Protein AF-A0A0C2MUD8-F1 (afdb_monomer_lite)

Organism: Thelohanellus kitauei (NCBI:txid669202)

Secondary structure (DSSP, 8-state):
--HHHHHHHHTT-----TT---HHHHHHHHHHSHHHHHH-HHHHHTTTT--EEEEEETT-SSS-HHHHHHHHHHHHTTT--EEEEEESS-TT---HHHHHHHHHHHHHHHHHHHHHHT--

Foldseek 3Di:
DCLVQVLCVVLVHPSDPPPDDDPVSVVSSCVPDPLVCLVPLVNCVVVLLDEEEAEEECAEPNDHVVVVVVSVVSCVVSVGNYDYDYDPDYDPLPDPVSVVVVVVVVVVVVVVSVVVVVVD

Structure (mmCIF, N/CA/C/O backbone):
data_AF-A0A0C2MUD8-F1
#
_entry.id   AF-A0A0C2MUD8-F1
#
loop_
_atom_site.group_PDB
_atom_site.id
_atom_site.type_symbol
_atom_site.label_atom_id
_atom_site.label_alt_id
_atom_site.label_comp_id
_atom_site.label_asym_id
_atom_site.label_entity_id
_atom_site.label_seq_id
_atom_site.pdbx_PDB_ins_code
_atom_site.Cartn_x
_atom_site.Cartn_y
_atom_site.Cartn_z
_atom_site.occupancy
_atom_site.B_iso_or_equiv
_atom_site.auth_seq_id
_atom_site.auth_comp_id
_atom_site.auth_asym_id
_atom_site.auth_atom_id
_atom_site.pdbx_PDB_model_num
ATOM 1 N N . MET A 1 1 ? 11.709 2.455 -20.815 1.00 36.50 1 MET A N 1
ATOM 2 C CA . MET A 1 1 ? 12.092 1.032 -20.965 1.00 36.50 1 MET A CA 1
ATOM 3 C C . MET A 1 1 ? 13.366 0.752 -20.150 1.00 36.50 1 MET A C 1
ATOM 5 O O . MET A 1 1 ? 14.375 0.343 -20.696 1.00 36.50 1 MET A O 1
ATOM 9 N N . THR A 1 2 ? 13.346 1.031 -18.840 1.00 49.81 2 THR A N 1
ATOM 10 C CA . THR A 1 2 ? 14.534 0.998 -17.945 1.00 49.81 2 THR A CA 1
ATOM 11 C C . THR A 1 2 ? 14.241 0.366 -16.578 1.00 49.81 2 THR A C 1
ATOM 13 O O . THR A 1 2 ? 15.153 0.136 -15.789 1.00 49.81 2 THR A O 1
ATOM 16 N N . THR A 1 3 ? 12.978 0.045 -16.294 1.00 52.16 3 THR A N 1
ATOM 17 C CA . THR A 1 3 ? 12.498 -0.349 -14.962 1.00 52.16 3 THR A CA 1
ATOM 18 C C . THR A 1 3 ? 13.068 -1.692 -14.488 1.00 52.16 3 THR A C 1
ATOM 20 O O . THR A 1 3 ? 13.375 -1.838 -13.309 1.00 52.16 3 THR A O 1
ATOM 23 N N . ASN A 1 4 ? 13.306 -2.645 -15.397 1.00 56.56 4 ASN A N 1
ATOM 24 C CA . ASN A 1 4 ? 13.758 -3.995 -15.030 1.00 56.56 4 ASN A CA 1
ATOM 25 C C . ASN A 1 4 ? 15.224 -4.050 -14.569 1.00 56.56 4 ASN A C 1
ATOM 27 O O . ASN A 1 4 ? 15.554 -4.840 -13.692 1.00 56.56 4 ASN A O 1
ATOM 31 N N . LEU A 1 5 ? 16.102 -3.196 -15.108 1.00 64.06 5 LEU A N 1
ATOM 32 C CA . LEU A 1 5 ? 17.521 -3.182 -14.721 1.00 64.06 5 LEU A CA 1
ATOM 33 C C . LEU A 1 5 ? 17.726 -2.609 -13.315 1.00 64.06 5 LEU A C 1
ATOM 35 O O . LEU A 1 5 ? 18.625 -3.032 -12.592 1.00 64.06 5 LEU A O 1
ATOM 39 N N . ARG A 1 6 ? 16.860 -1.674 -12.909 1.00 71.62 6 ARG A N 1
ATOM 40 C CA . ARG A 1 6 ? 16.939 -1.028 -11.600 1.00 71.62 6 ARG A CA 1
ATOM 41 C C . ARG A 1 6 ? 16.647 -2.003 -10.460 1.00 71.62 6 ARG A C 1
ATOM 43 O O . ARG A 1 6 ? 17.405 -2.031 -9.502 1.00 71.62 6 ARG A O 1
ATOM 50 N N . VAL A 1 7 ? 15.608 -2.830 -10.585 1.00 76.12 7 VAL A N 1
ATOM 51 C CA . VAL A 1 7 ? 15.233 -3.812 -9.547 1.00 76.12 7 VAL A CA 1
ATOM 52 C C . VAL A 1 7 ? 16.339 -4.853 -9.336 1.00 76.12 7 VAL A C 1
ATOM 54 O O . VAL A 1 7 ? 16.637 -5.222 -8.204 1.00 76.12 7 VAL A O 1
ATOM 57 N N . VAL A 1 8 ? 16.989 -5.295 -10.418 1.00 78.56 8 VAL A N 1
ATOM 58 C CA . VAL A 1 8 ? 18.122 -6.236 -10.360 1.00 78.56 8 VAL A CA 1
ATOM 59 C C . VAL A 1 8 ? 19.307 -5.609 -9.616 1.00 78.56 8 VAL A C 1
ATOM 61 O O . VAL A 1 8 ? 19.866 -6.236 -8.716 1.00 78.56 8 VAL A O 1
ATOM 64 N N . ALA A 1 9 ? 19.635 -4.351 -9.923 1.00 80.69 9 ALA A N 1
ATOM 65 C CA . ALA A 1 9 ? 20.698 -3.618 -9.239 1.00 80.69 9 ALA A CA 1
ATOM 66 C C . ALA A 1 9 ? 20.376 -3.345 -7.755 1.00 80.69 9 ALA A C 1
ATOM 68 O O . ALA A 1 9 ? 21.224 -3.574 -6.897 1.00 80.69 9 ALA A O 1
ATOM 69 N N . GLU A 1 10 ? 19.150 -2.916 -7.428 1.00 81.00 10 GLU A N 1
ATOM 70 C CA . GLU A 1 10 ? 18.690 -2.699 -6.043 1.00 81.00 10 GLU A CA 1
ATOM 71 C C . GLU A 1 10 ? 18.710 -3.999 -5.219 1.00 81.00 10 GLU A C 1
ATOM 73 O O . GLU A 1 10 ? 18.954 -3.976 -4.014 1.00 81.00 10 GLU A O 1
ATOM 78 N N . ALA A 1 11 ? 18.533 -5.152 -5.869 1.00 80.19 11 ALA A N 1
ATOM 79 C CA . ALA A 1 11 ? 18.685 -6.462 -5.247 1.00 80.19 11 ALA A CA 1
ATOM 80 C C . ALA A 1 11 ? 20.153 -6.906 -5.074 1.00 80.19 11 ALA A C 1
ATOM 82 O O . ALA A 1 11 ? 20.381 -8.008 -4.568 1.00 80.19 11 ALA A O 1
ATOM 83 N N . GLY A 1 12 ? 21.138 -6.089 -5.464 1.00 82.12 12 GLY A N 1
ATOM 84 C CA . GLY A 1 12 ? 22.569 -6.403 -5.382 1.00 82.12 12 GLY A CA 1
ATOM 85 C C . GLY A 1 12 ? 23.031 -7.455 -6.392 1.00 82.12 12 GLY A C 1
ATOM 86 O O . GLY A 1 12 ? 24.052 -8.104 -6.179 1.00 82.12 12 GLY A O 1
ATOM 87 N N . LEU A 1 13 ? 22.261 -7.670 -7.462 1.00 79.75 13 LEU A N 1
ATOM 88 C CA . LEU A 1 13 ? 22.578 -8.641 -8.502 1.00 79.75 13 LEU A CA 1
ATOM 89 C C . LEU A 1 13 ? 23.354 -7.967 -9.639 1.00 79.75 13 LEU A C 1
ATOM 91 O O . LEU A 1 13 ? 23.137 -6.782 -9.910 1.00 79.75 13 LEU A O 1
ATOM 95 N N . PRO A 1 14 ? 24.252 -8.698 -10.326 1.00 75.94 14 PRO A N 1
ATOM 96 C CA . PRO A 1 14 ? 24.977 -8.140 -11.455 1.00 75.94 14 PRO A CA 1
ATOM 97 C C . PRO A 1 14 ? 23.970 -7.695 -12.516 1.00 75.94 14 PRO A C 1
ATOM 99 O O . PRO A 1 14 ? 23.142 -8.489 -12.966 1.00 75.94 14 PRO A O 1
ATOM 102 N N . ALA A 1 15 ? 24.034 -6.418 -12.900 1.00 63.22 15 ALA A N 1
ATOM 103 C CA . ALA A 1 15 ? 23.194 -5.833 -13.938 1.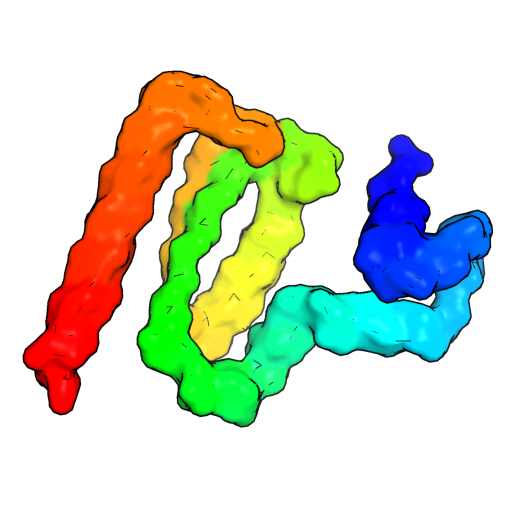00 63.22 15 ALA A CA 1
ATOM 104 C C . ALA A 1 15 ? 23.617 -6.367 -15.319 1.00 63.22 15 ALA A C 1
ATOM 106 O O . ALA A 1 15 ? 24.189 -5.655 -16.138 1.00 63.22 15 ALA A O 1
ATOM 107 N N . SER A 1 16 ? 23.381 -7.655 -15.561 1.00 58.78 16 SER A N 1
ATOM 108 C CA . SER A 1 16 ? 23.473 -8.250 -16.887 1.00 58.78 16 SER A CA 1
ATOM 109 C C . SER A 1 16 ? 22.271 -7.789 -17.709 1.00 58.78 16 SER A C 1
ATOM 111 O O . SER A 1 16 ? 21.166 -7.638 -17.176 1.00 58.78 16 SER A O 1
ATOM 113 N N . SER A 1 17 ? 22.480 -7.524 -19.002 1.00 55.00 17 SER A N 1
ATOM 114 C CA . SER A 1 17 ? 21.423 -7.101 -19.924 1.00 55.00 17 SER A CA 1
ATOM 115 C C . SER A 1 17 ? 20.205 -8.015 -19.776 1.00 55.00 17 SER A C 1
ATOM 117 O O . SER A 1 17 ? 20.337 -9.235 -19.870 1.00 55.00 17 SER A O 1
ATOM 119 N N . ALA A 1 18 ? 19.034 -7.417 -19.540 1.00 55.69 18 ALA A N 1
ATOM 120 C CA . ALA A 1 18 ? 17.798 -8.042 -19.052 1.00 55.69 18 ALA A CA 1
ATOM 121 C C . ALA A 1 18 ? 17.209 -9.196 -19.900 1.00 55.69 18 ALA A C 1
ATOM 123 O O . ALA A 1 18 ? 16.114 -9.666 -19.607 1.00 55.69 18 ALA A O 1
ATOM 124 N N . ILE A 1 19 ? 17.896 -9.646 -20.950 1.00 56.53 19 ILE A N 1
ATOM 125 C CA . ILE A 1 19 ? 17.422 -10.665 -21.888 1.00 56.53 19 ILE A CA 1
ATOM 126 C C . ILE A 1 19 ? 17.523 -12.079 -21.285 1.00 56.53 19 ILE A C 1
ATOM 128 O O . ILE A 1 19 ? 16.756 -12.950 -21.676 1.00 56.53 19 ILE A O 1
ATOM 132 N N . SER A 1 20 ? 18.393 -12.316 -20.292 1.00 64.69 20 SER A N 1
ATOM 133 C CA . SER A 1 20 ? 18.497 -13.630 -19.637 1.00 64.69 20 SER A CA 1
ATOM 134 C C . SER A 1 20 ? 18.887 -13.519 -18.160 1.00 64.69 20 SER A C 1
ATOM 136 O O . SER A 1 20 ? 20.057 -13.628 -17.796 1.00 64.69 20 SER A O 1
ATOM 138 N N . LEU A 1 21 ? 17.895 -13.308 -17.290 1.00 72.06 21 LEU A N 1
ATOM 139 C CA . LEU A 1 21 ? 18.056 -13.517 -15.848 1.00 72.06 21 LEU A CA 1
ATOM 140 C C . LEU A 1 21 ? 18.170 -15.022 -15.575 1.00 72.06 21 LEU A C 1
ATOM 142 O O . LEU A 1 21 ? 17.254 -15.780 -15.885 1.00 72.06 21 LEU A O 1
ATOM 146 N N . GLU A 1 22 ? 19.283 -15.461 -14.989 1.00 81.31 22 GLU A N 1
ATOM 147 C CA . GLU A 1 22 ? 19.427 -16.856 -14.566 1.00 81.31 22 GLU A CA 1
ATOM 148 C C . GLU A 1 22 ? 18.372 -17.234 -13.515 1.00 81.31 22 GLU A C 1
ATOM 150 O O . GLU A 1 22 ? 18.002 -16.424 -12.661 1.00 81.31 22 GLU A O 1
ATOM 155 N N . VAL A 1 23 ? 17.946 -18.501 -13.511 1.00 83.19 23 VAL A N 1
ATOM 156 C CA . VAL A 1 23 ? 16.936 -19.031 -12.574 1.00 83.19 23 VAL A CA 1
ATOM 157 C C . VAL A 1 23 ? 17.298 -18.735 -11.114 1.00 83.19 23 VAL A C 1
ATOM 159 O O . VAL A 1 23 ? 16.442 -18.324 -10.333 1.00 83.19 23 VAL A O 1
ATOM 162 N N . LYS A 1 24 ? 18.585 -18.849 -10.756 1.00 83.62 24 LYS A N 1
ATOM 163 C CA . LYS A 1 24 ? 19.084 -18.543 -9.405 1.00 83.62 24 LYS A CA 1
ATOM 164 C C . LYS A 1 24 ? 18.839 -17.086 -8.986 1.00 83.62 24 LYS A C 1
ATOM 166 O O . LYS A 1 24 ? 18.659 -16.809 -7.806 1.00 83.62 24 LYS A O 1
ATOM 171 N N . TYR A 1 25 ? 18.836 -16.152 -9.937 1.00 84.31 25 TYR A N 1
ATOM 172 C CA . TYR A 1 25 ? 18.582 -14.734 -9.685 1.00 84.31 25 TYR A CA 1
ATOM 173 C C . T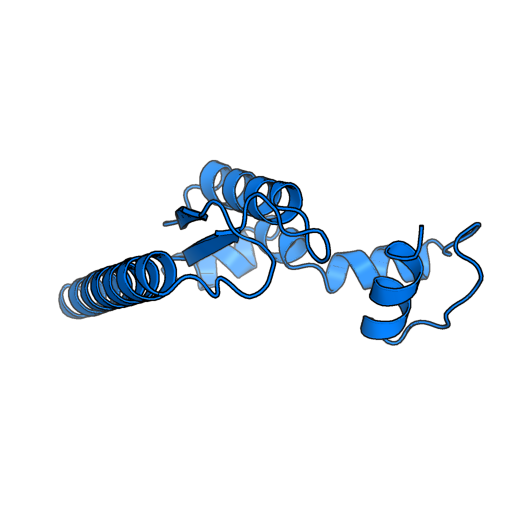YR A 1 25 ? 17.089 -14.440 -9.562 1.00 84.31 25 TYR A C 1
ATOM 175 O O . TYR A 1 25 ? 16.704 -13.611 -8.742 1.00 84.31 25 TYR A O 1
ATOM 183 N N . LEU A 1 26 ? 16.246 -15.152 -10.314 1.00 84.75 26 LEU A N 1
ATOM 184 C CA . LEU A 1 26 ? 14.792 -15.058 -10.170 1.00 84.75 26 LEU A CA 1
ATOM 185 C C . LEU A 1 26 ? 14.328 -15.528 -8.788 1.00 84.75 26 LEU A C 1
ATOM 187 O O . LEU A 1 26 ? 13.521 -14.841 -8.166 1.00 84.75 26 LEU A O 1
ATOM 191 N N . ASP A 1 27 ? 14.878 -16.635 -8.281 1.00 86.56 27 ASP A N 1
ATOM 192 C CA . ASP A 1 27 ? 14.583 -17.093 -6.918 1.00 86.56 27 ASP A CA 1
ATOM 193 C C . ASP A 1 27 ? 15.003 -16.039 -5.882 1.00 86.56 27 ASP A C 1
ATOM 195 O O . ASP A 1 27 ? 14.194 -15.621 -5.058 1.00 86.56 27 ASP A O 1
ATOM 199 N N . GLN A 1 28 ? 16.213 -15.480 -5.995 1.00 86.38 28 GLN A N 1
ATOM 200 C CA . GLN A 1 28 ? 16.667 -14.417 -5.090 1.00 86.38 28 GLN A CA 1
ATOM 201 C C . GLN A 1 28 ? 15.783 -13.162 -5.129 1.00 86.38 28 GLN A C 1
ATOM 203 O O . GLN A 1 28 ? 15.494 -12.582 -4.081 1.00 86.38 28 GLN A O 1
ATOM 208 N N . LEU A 1 29 ? 15.337 -12.738 -6.315 1.00 86.25 29 LEU A N 1
ATOM 209 C CA . LEU A 1 29 ? 14.409 -11.614 -6.460 1.00 86.25 29 LEU A CA 1
ATOM 210 C C . LEU A 1 29 ? 13.055 -11.921 -5.814 1.00 86.25 29 LEU A C 1
ATOM 212 O O . LEU A 1 29 ? 12.494 -11.067 -5.127 1.00 86.25 29 LEU A O 1
ATOM 216 N N . TYR A 1 30 ? 12.549 -13.142 -5.986 1.00 85.62 30 TYR A N 1
ATOM 217 C CA . TYR A 1 30 ? 11.302 -13.571 -5.366 1.00 85.62 30 TYR A CA 1
ATOM 218 C C . TYR A 1 30 ? 11.407 -13.597 -3.836 1.00 85.62 30 TYR A C 1
ATOM 220 O O . TYR A 1 30 ? 10.563 -13.006 -3.165 1.00 85.62 30 TYR A O 1
ATOM 228 N N . GLN A 1 31 ? 12.467 -14.184 -3.271 1.00 84.50 31 GLN A N 1
ATOM 229 C CA . GLN A 1 31 ? 12.672 -14.230 -1.816 1.00 84.50 31 GLN A CA 1
ATOM 230 C C . GLN A 1 31 ? 12.770 -12.829 -1.189 1.00 84.50 31 GLN A C 1
ATOM 232 O O . GLN A 1 31 ? 12.336 -12.627 -0.057 1.00 84.50 31 GLN A O 1
ATOM 237 N N . LYS A 1 32 ? 13.288 -11.839 -1.929 1.00 83.94 32 LYS A N 1
ATOM 238 C CA . LYS A 1 32 ? 13.358 -10.433 -1.489 1.00 83.94 32 LYS A CA 1
ATOM 239 C C . LYS A 1 32 ? 12.055 -9.654 -1.699 1.00 83.94 32 LYS A C 1
ATOM 241 O O . LYS A 1 32 ? 11.893 -8.580 -1.123 1.00 83.94 32 LYS A O 1
ATOM 246 N N . SER A 1 33 ? 11.129 -10.160 -2.510 1.00 84.44 33 SER A N 1
ATOM 247 C CA . SER A 1 33 ? 9.871 -9.474 -2.802 1.00 84.44 33 SER A CA 1
ATOM 248 C C . SER A 1 33 ? 8.900 -9.549 -1.617 1.00 84.44 33 SER A C 1
ATOM 250 O O . SER A 1 33 ? 8.665 -10.641 -1.101 1.00 84.44 33 SER A O 1
ATOM 252 N N . PRO A 1 34 ? 8.228 -8.445 -1.231 1.00 81.31 34 PRO A N 1
ATOM 253 C CA . PRO A 1 34 ? 7.170 -8.463 -0.216 1.00 81.31 34 PRO A CA 1
ATOM 254 C C . PRO A 1 34 ? 6.075 -9.517 -0.466 1.00 81.31 34 PRO A C 1
ATOM 256 O O . PRO A 1 34 ? 5.462 -10.020 0.477 1.00 81.31 34 PRO A O 1
ATOM 259 N N . ILE A 1 35 ? 5.838 -9.890 -1.730 1.00 81.19 35 ILE A N 1
ATOM 260 C CA . ILE A 1 35 ? 4.811 -10.868 -2.105 1.00 81.19 35 ILE A CA 1
ATOM 261 C C . ILE A 1 35 ? 5.141 -12.298 -1.651 1.00 81.19 35 ILE A C 1
ATOM 263 O O . ILE A 1 35 ? 4.225 -13.071 -1.370 1.00 81.19 35 ILE A O 1
ATOM 267 N N . SER A 1 36 ? 6.424 -12.657 -1.522 1.00 79.31 36 SER A N 1
ATOM 268 C CA . SER A 1 36 ? 6.824 -13.987 -1.043 1.00 79.31 36 SER A CA 1
ATOM 269 C C . SER A 1 36 ? 6.429 -14.180 0.422 1.00 79.31 36 SER A C 1
ATOM 271 O O . SER A 1 36 ? 5.986 -15.260 0.822 1.00 79.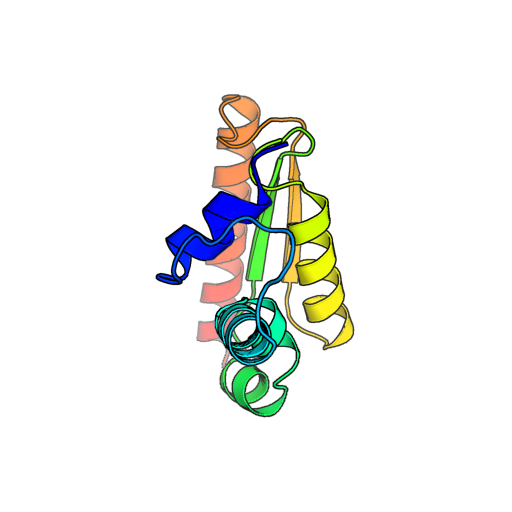31 36 SER A O 1
ATOM 273 N N . PHE A 1 37 ? 6.472 -13.104 1.211 1.00 72.50 37 PHE A N 1
ATOM 274 C CA . PHE A 1 37 ? 6.015 -13.100 2.598 1.00 72.50 37 PHE A CA 1
ATOM 275 C C . PHE A 1 37 ? 4.494 -13.224 2.712 1.00 72.50 37 PHE A C 1
ATOM 277 O O . PHE A 1 37 ? 4.020 -13.870 3.643 1.00 72.50 37 PHE A O 1
ATOM 284 N N . ALA A 1 38 ? 3.729 -12.684 1.754 1.00 65.25 38 ALA A N 1
ATOM 285 C CA . ALA A 1 38 ? 2.279 -12.879 1.719 1.00 65.25 38 ALA A CA 1
ATOM 286 C C . ALA A 1 38 ? 1.907 -14.359 1.515 1.00 65.25 38 ALA A C 1
ATOM 288 O O . ALA A 1 38 ? 0.920 -14.831 2.073 1.00 65.25 38 ALA A O 1
ATOM 289 N N . ASN A 1 39 ? 2.704 -15.117 0.756 1.00 61.47 39 ASN A N 1
ATOM 290 C CA . ASN A 1 39 ? 2.454 -16.536 0.487 1.00 61.47 39 ASN A CA 1
ATOM 291 C C . ASN A 1 39 ? 2.818 -17.455 1.668 1.00 61.47 39 ASN A C 1
ATOM 293 O O . ASN A 1 39 ? 2.204 -18.510 1.835 1.00 61.47 39 ASN A O 1
ATOM 297 N N . ASN A 1 40 ? 3.757 -17.048 2.524 1.00 61.66 40 ASN A N 1
ATOM 298 C CA . ASN A 1 40 ? 4.192 -17.823 3.684 1.00 61.66 40 ASN A CA 1
ATOM 299 C C . ASN A 1 40 ? 3.243 -17.639 4.877 1.00 61.66 40 ASN A C 1
ATOM 301 O O . ASN A 1 40 ? 3.557 -16.963 5.857 1.00 61.66 40 ASN A O 1
ATOM 305 N N . VAL A 1 41 ? 2.083 -18.304 4.813 1.00 51.31 41 VAL A N 1
ATOM 306 C CA . VAL A 1 41 ? 1.020 -18.299 5.839 1.00 51.31 41 VAL A CA 1
ATOM 307 C C . VAL A 1 41 ? 1.547 -18.571 7.255 1.00 51.31 41 VAL A C 1
ATOM 309 O O . VAL A 1 41 ? 0.973 -18.064 8.208 1.00 51.31 41 VAL A O 1
ATOM 312 N N . HIS A 1 42 ? 2.645 -19.312 7.430 1.00 47.72 42 HIS A N 1
ATOM 313 C CA . HIS A 1 42 ? 3.233 -19.585 8.748 1.00 47.72 42 HIS A CA 1
ATOM 314 C C . HIS A 1 42 ? 4.013 -18.384 9.331 1.00 47.72 42 HIS A C 1
ATOM 316 O O . HIS A 1 42 ? 3.845 -18.051 10.502 1.00 47.72 42 HIS A O 1
ATOM 322 N N . LEU A 1 43 ? 4.781 -17.661 8.503 1.00 49.94 43 LEU A N 1
ATOM 323 C CA . LEU A 1 43 ? 5.446 -16.406 8.893 1.00 49.94 43 LEU A CA 1
ATOM 324 C C . LEU A 1 43 ? 4.448 -15.255 9.025 1.00 49.94 43 LEU A C 1
ATOM 326 O O . LEU A 1 43 ? 4.614 -14.372 9.866 1.00 49.94 43 LEU A O 1
ATOM 330 N N . MET A 1 44 ? 3.394 -15.286 8.210 1.00 49.69 44 MET A N 1
ATOM 331 C CA . MET A 1 44 ? 2.318 -14.318 8.289 1.00 49.69 44 MET A CA 1
ATOM 332 C C . MET A 1 44 ? 1.437 -14.581 9.510 1.00 49.69 44 MET A C 1
ATOM 334 O O . MET A 1 44 ? 1.100 -13.616 10.165 1.00 49.69 44 MET A O 1
ATOM 338 N N . LYS A 1 45 ? 1.150 -15.835 9.908 1.00 47.50 45 LYS A N 1
ATOM 339 C CA . LYS A 1 45 ? 0.389 -16.178 11.134 1.00 47.50 45 LYS A CA 1
ATOM 340 C C . LYS A 1 45 ? 1.074 -15.753 12.434 1.00 47.50 45 LYS A C 1
ATOM 342 O O . LYS A 1 45 ? 0.384 -15.296 13.335 1.00 47.50 45 LYS A O 1
ATOM 347 N N . LEU A 1 46 ? 2.406 -15.793 12.505 1.00 47.38 46 LEU A N 1
ATOM 348 C CA . LEU A 1 46 ? 3.168 -15.182 13.609 1.00 47.38 46 LEU A CA 1
ATOM 349 C C . LEU A 1 46 ? 3.111 -13.637 13.602 1.00 47.38 46 LEU A C 1
ATOM 351 O O . LEU A 1 46 ? 3.422 -13.006 14.606 1.00 47.38 46 LEU A O 1
ATOM 355 N N . LYS A 1 47 ? 2.678 -13.025 12.490 1.00 52.97 47 LYS A N 1
ATOM 356 C CA . LYS A 1 47 ? 2.493 -11.576 12.288 1.00 52.97 47 LYS A CA 1
ATOM 357 C C . LYS A 1 47 ? 1.038 -11.180 11.960 1.00 52.97 47 LYS A C 1
ATOM 359 O O . LYS A 1 47 ? 0.804 -10.039 11.571 1.00 52.97 47 LYS A O 1
ATOM 364 N N . VAL A 1 48 ? 0.057 -12.087 12.107 1.00 46.50 48 VAL A N 1
ATOM 365 C CA . VAL A 1 48 ? -1.338 -11.927 11.617 1.00 46.50 48 VAL A CA 1
ATOM 366 C C . VAL A 1 48 ? -2.074 -10.800 12.352 1.00 46.50 48 VAL A C 1
ATOM 368 O O . VAL A 1 48 ? -3.085 -10.299 11.872 1.00 46.50 48 VAL A O 1
ATOM 371 N N . ASN A 1 49 ? -1.503 -10.317 13.454 1.00 56.97 49 ASN A N 1
ATOM 372 C CA . ASN A 1 49 ? -1.989 -9.166 14.203 1.00 56.97 49 ASN A CA 1
ATOM 373 C C . ASN A 1 49 ? -1.425 -7.819 13.738 1.00 56.97 49 ASN A C 1
ATOM 375 O O . ASN A 1 49 ? -1.627 -6.840 14.449 1.00 56.97 49 ASN A O 1
ATOM 379 N N . ASN A 1 50 ? -0.733 -7.731 12.597 1.00 73.12 50 ASN A N 1
ATOM 380 C CA . ASN A 1 50 ? -0.209 -6.457 12.104 1.00 73.12 50 ASN A CA 1
ATOM 381 C C . ASN A 1 50 ? -1.063 -5.936 10.948 1.00 73.12 50 ASN A C 1
ATOM 383 O O . ASN A 1 50 ? -0.889 -6.374 9.807 1.00 73.12 50 ASN A O 1
ATOM 387 N N . PRO A 1 51 ? -1.983 -4.995 11.218 1.00 87.38 51 PRO A N 1
ATOM 388 C CA . PRO A 1 51 ? -2.700 -4.310 10.170 1.00 87.38 51 PRO A CA 1
ATOM 389 C C . PRO A 1 51 ? -1.746 -3.621 9.197 1.00 87.38 51 PRO A C 1
ATOM 391 O O . PRO A 1 51 ? -0.696 -3.115 9.594 1.00 87.38 51 PRO A O 1
ATOM 394 N N . VAL A 1 52 ? -2.144 -3.546 7.930 1.00 90.19 52 VAL A N 1
ATOM 395 C CA . VAL A 1 52 ? -1.387 -2.884 6.861 1.00 90.19 52 VAL A CA 1
ATOM 396 C C . VAL A 1 52 ? -2.214 -1.742 6.276 1.00 90.19 52 VAL A C 1
ATOM 398 O O . VAL A 1 52 ? -3.392 -1.914 5.962 1.00 90.19 52 VAL A O 1
ATOM 401 N N . LEU A 1 53 ? -1.585 -0.580 6.106 1.00 94.62 53 LEU A N 1
ATOM 402 C CA . LEU A 1 53 ? -2.121 0.555 5.359 1.00 94.62 53 LEU A CA 1
ATOM 403 C C . LEU A 1 53 ? -1.260 0.767 4.111 1.00 94.62 53 LEU A C 1
ATOM 405 O O . LEU A 1 53 ? -0.048 0.930 4.223 1.00 94.62 53 LEU A O 1
ATOM 409 N N . LEU A 1 54 ? -1.886 0.757 2.936 1.00 95.06 54 LEU A N 1
ATOM 410 C CA . LEU A 1 54 ? -1.255 1.076 1.657 1.00 95.06 54 LEU A CA 1
ATOM 411 C C . LEU A 1 54 ? -1.754 2.440 1.174 1.00 95.06 54 LEU A C 1
ATOM 413 O O . LEU A 1 54 ? -2.959 2.683 1.159 1.00 95.06 54 LEU A O 1
ATOM 417 N N . LEU A 1 55 ? -0.832 3.308 0.767 1.00 96.38 55 LEU A N 1
ATOM 418 C CA . LEU A 1 55 ? -1.102 4.647 0.245 1.00 96.38 55 LEU A CA 1
ATOM 419 C C . LEU A 1 55 ? -0.468 4.704 -1.147 1.00 96.38 55 LEU A C 1
ATOM 421 O O . LEU A 1 55 ? 0.752 4.598 -1.259 1.00 96.38 55 LEU A O 1
ATOM 425 N N . LEU A 1 56 ? -1.287 4.753 -2.196 1.00 96.19 56 LEU A N 1
ATOM 426 C CA . LEU A 1 56 ? -0.845 4.578 -3.582 1.00 96.19 56 LEU A CA 1
ATOM 427 C C . LEU A 1 56 ? -1.205 5.807 -4.421 1.00 96.19 56 LEU A C 1
ATOM 429 O O . LEU A 1 56 ? -2.320 6.310 -4.309 1.00 96.19 56 LEU A O 1
ATOM 433 N N . GLY A 1 57 ? -0.294 6.246 -5.290 1.00 96.56 57 GLY A N 1
ATOM 434 C CA . GLY A 1 57 ? -0.583 7.218 -6.347 1.00 96.56 57 GLY A CA 1
ATOM 435 C C . GLY A 1 57 ? -1.040 6.508 -7.623 1.00 96.56 57 GLY A C 1
ATOM 436 O O . GLY A 1 57 ? -0.379 5.566 -8.067 1.00 96.56 57 GLY A O 1
ATOM 437 N N . SER A 1 58 ? -2.166 6.918 -8.214 1.00 95.69 58 SER A N 1
ATOM 438 C CA . SER A 1 58 ? -2.676 6.338 -9.466 1.00 95.69 58 SER A CA 1
ATOM 439 C C . SER A 1 58 ? -1.759 6.611 -10.655 1.00 95.69 58 SER A C 1
ATOM 441 O O . SER A 1 58 ? -1.701 5.799 -11.578 1.00 95.69 58 SER A O 1
ATOM 443 N N . ASP A 1 59 ? -1.016 7.717 -10.606 1.00 95.00 59 ASP A N 1
ATOM 444 C CA . ASP A 1 59 ? -0.203 8.223 -11.709 1.00 95.00 59 ASP A CA 1
ATOM 445 C C . ASP A 1 59 ? 1.300 7.955 -11.476 1.00 95.00 59 ASP A C 1
ATOM 447 O O . ASP A 1 59 ? 2.163 8.494 -12.178 1.00 95.00 59 ASP A O 1
ATOM 451 N N . ASP A 1 60 ? 1.642 7.106 -10.495 1.00 92.94 60 ASP A N 1
ATOM 452 C CA . ASP A 1 60 ? 3.019 6.705 -10.201 1.00 92.94 60 ASP A CA 1
ATOM 453 C C . ASP A 1 60 ? 3.617 5.878 -11.355 1.00 92.94 60 ASP A C 1
ATOM 455 O O . ASP A 1 60 ? 3.228 4.742 -11.632 1.00 92.94 60 ASP A O 1
ATOM 459 N N . LYS A 1 61 ? 4.617 6.456 -12.028 1.00 89.56 61 LYS A N 1
ATOM 460 C CA . LYS A 1 61 ? 5.355 5.822 -13.135 1.00 89.56 61 LYS A CA 1
ATOM 461 C C . LYS A 1 61 ? 6.586 5.036 -12.678 1.00 89.56 61 LYS A C 1
ATOM 463 O O . LYS A 1 61 ? 7.136 4.264 -13.464 1.00 89.56 61 LYS A O 1
ATOM 468 N N . ARG A 1 62 ? 7.064 5.256 -11.448 1.00 88.00 62 ARG A N 1
ATOM 469 C CA . ARG A 1 62 ? 8.238 4.578 -10.879 1.00 88.00 62 ARG A CA 1
ATOM 470 C C . ARG A 1 62 ? 7.835 3.226 -10.309 1.00 88.00 62 ARG A C 1
ATOM 472 O O . ARG A 1 62 ? 8.485 2.226 -10.605 1.00 88.00 62 ARG A O 1
ATOM 479 N N . VAL A 1 63 ? 6.771 3.217 -9.510 1.00 87.31 63 VAL A N 1
ATOM 480 C CA . VAL A 1 63 ? 6.173 2.027 -8.905 1.00 87.31 63 VAL A CA 1
ATOM 481 C C . VAL A 1 63 ? 4.682 2.060 -9.210 1.00 87.31 63 VAL A C 1
ATOM 483 O O . VAL A 1 63 ? 3.886 2.613 -8.463 1.00 87.31 63 VAL A O 1
ATOM 486 N N . THR A 1 64 ? 4.307 1.477 -10.346 1.00 89.62 64 THR A N 1
ATOM 487 C CA . THR A 1 64 ? 2.921 1.480 -10.830 1.00 89.62 64 THR A CA 1
ATOM 488 C C . THR A 1 64 ? 1.950 0.971 -9.767 1.00 89.62 64 THR A C 1
ATOM 490 O O . THR A 1 64 ? 2.198 -0.082 -9.167 1.00 89.62 64 THR A O 1
ATOM 493 N N . MET A 1 65 ? 0.815 1.658 -9.610 1.00 94.75 65 MET A N 1
ATOM 494 C CA . MET A 1 65 ? -0.259 1.329 -8.661 1.00 94.75 65 MET A CA 1
ATOM 495 C C . MET A 1 65 ? -0.637 -0.164 -8.657 1.00 94.75 65 MET A C 1
ATOM 497 O O . MET A 1 65 ? -0.890 -0.739 -7.595 1.00 94.75 65 MET A O 1
ATOM 501 N N . ASP A 1 66 ? -0.621 -0.814 -9.823 1.00 93.38 66 ASP A N 1
ATOM 502 C CA . ASP A 1 66 ? -0.949 -2.234 -9.983 1.00 93.38 66 ASP A CA 1
ATOM 503 C C . ASP A 1 66 ? -0.124 -3.165 -9.086 1.00 93.38 66 ASP A C 1
ATOM 505 O O . ASP A 1 66 ? -0.652 -4.163 -8.593 1.00 93.38 66 ASP A O 1
ATOM 509 N N . GLN A 1 67 ? 1.141 -2.831 -8.805 1.00 90.44 67 GLN A N 1
ATOM 510 C CA . GLN A 1 67 ? 1.984 -3.618 -7.898 1.00 90.44 67 GLN A CA 1
ATOM 511 C C . GLN A 1 67 ? 1.435 -3.573 -6.464 1.00 90.44 67 GLN A C 1
ATOM 513 O O . GLN A 1 67 ? 1.303 -4.607 -5.803 1.00 90.44 67 GLN A O 1
ATOM 518 N N . GLY A 1 68 ? 1.037 -2.384 -6.001 1.00 91.44 68 GLY A N 1
ATOM 519 C CA . GLY A 1 68 ? 0.396 -2.198 -4.700 1.00 91.44 68 GLY A CA 1
ATOM 520 C C . GLY A 1 68 ? -0.968 -2.889 -4.620 1.00 91.44 68 GLY A C 1
ATOM 521 O O . GLY A 1 68 ? -1.270 -3.547 -3.623 1.00 91.44 68 GLY A O 1
ATOM 522 N N . LEU A 1 69 ? -1.769 -2.823 -5.689 1.00 94.94 69 LEU A N 1
ATOM 523 C CA . LEU A 1 69 ? -3.062 -3.513 -5.761 1.00 94.94 69 LEU A CA 1
ATOM 524 C C . LEU A 1 69 ? -2.919 -5.037 -5.792 1.00 94.94 69 LEU A C 1
ATOM 526 O O . LEU A 1 69 ? -3.713 -5.740 -5.162 1.00 94.94 69 LEU A O 1
ATOM 530 N N . GLN A 1 70 ? -1.910 -5.572 -6.479 1.00 92.50 70 GLN A N 1
ATOM 531 C CA . GLN A 1 70 ? -1.615 -7.002 -6.460 1.00 92.50 70 GLN A CA 1
ATOM 532 C C . GLN A 1 70 ? -1.257 -7.463 -5.042 1.00 92.50 70 GLN A C 1
ATOM 534 O O . GLN A 1 70 ? -1.758 -8.495 -4.585 1.00 92.50 70 GLN A O 1
ATOM 539 N N . PHE A 1 71 ? -0.441 -6.692 -4.321 1.00 89.94 71 PHE A N 1
ATOM 540 C CA . PHE A 1 71 ? -0.104 -6.987 -2.930 1.00 89.94 71 PHE A CA 1
ATOM 541 C C . PHE A 1 71 ? -1.335 -6.903 -2.013 1.00 89.94 71 PHE A C 1
ATOM 543 O O . PHE A 1 71 ? -1.599 -7.839 -1.258 1.00 89.94 71 PHE A O 1
ATOM 550 N N . TYR A 1 72 ? -2.156 -5.856 -2.156 1.00 91.69 72 TYR A N 1
ATOM 551 C CA . TYR A 1 72 ? -3.437 -5.712 -1.455 1.00 91.69 72 TYR A CA 1
ATOM 552 C C . TYR A 1 72 ? -4.342 -6.935 -1.644 1.00 91.69 72 TYR A C 1
ATOM 554 O O . TYR A 1 72 ? -4.811 -7.513 -0.664 1.00 91.69 72 TYR A O 1
ATOM 562 N N . ARG A 1 73 ? -4.561 -7.368 -2.894 1.00 91.88 73 ARG A N 1
ATOM 563 C CA . ARG A 1 73 ? -5.402 -8.534 -3.216 1.00 91.88 73 ARG A CA 1
ATOM 564 C C . ARG A 1 73 ? -4.866 -9.805 -2.561 1.00 91.88 73 ARG A C 1
ATOM 566 O O . ARG A 1 73 ? -5.644 -10.574 -2.004 1.00 91.88 73 ARG A O 1
ATOM 573 N N . ASN A 1 74 ? -3.547 -9.998 -2.572 1.00 87.81 74 ASN A N 1
ATOM 574 C CA . ASN A 1 74 ? -2.905 -11.142 -1.926 1.00 87.81 74 ASN A CA 1
ATOM 575 C C . ASN A 1 74 ? -3.090 -11.154 -0.405 1.00 87.81 74 ASN A C 1
ATOM 577 O O . ASN A 1 74 ? -3.381 -12.213 0.154 1.00 87.81 74 ASN A O 1
ATOM 581 N N . LEU A 1 75 ? -2.939 -10.004 0.256 1.00 87.00 75 LEU A N 1
ATOM 582 C CA . LEU A 1 75 ? -3.187 -9.863 1.694 1.00 87.00 75 LEU A CA 1
ATOM 583 C C . LEU A 1 75 ? -4.668 -10.084 2.022 1.00 87.00 75 LEU A C 1
ATOM 585 O O . LEU A 1 75 ? -5.004 -10.821 2.950 1.00 87.00 75 LEU A O 1
ATOM 589 N N . LYS A 1 76 ? -5.567 -9.491 1.229 1.00 87.69 76 LYS A N 1
ATOM 590 C CA . LYS A 1 76 ? -7.013 -9.577 1.443 1.00 87.69 76 LYS A CA 1
ATOM 591 C C . LYS A 1 76 ? -7.539 -11.003 1.277 1.00 87.69 76 LYS A C 1
ATOM 593 O O . LYS A 1 76 ? -8.308 -11.452 2.119 1.00 87.69 76 LYS A O 1
ATOM 598 N N . ALA A 1 77 ? -7.073 -11.734 0.261 1.00 87.81 77 ALA A N 1
ATOM 599 C CA . ALA A 1 77 ? -7.422 -13.141 0.033 1.00 87.81 77 ALA A CA 1
ATOM 600 C C . ALA A 1 77 ? -6.997 -14.073 1.184 1.00 87.81 77 ALA A C 1
ATOM 602 O O . ALA A 1 77 ? -7.514 -15.178 1.315 1.00 87.81 77 ALA A O 1
ATOM 603 N N . ARG A 1 78 ? -6.061 -13.627 2.030 1.00 83.56 78 ARG A N 1
ATOM 604 C CA . A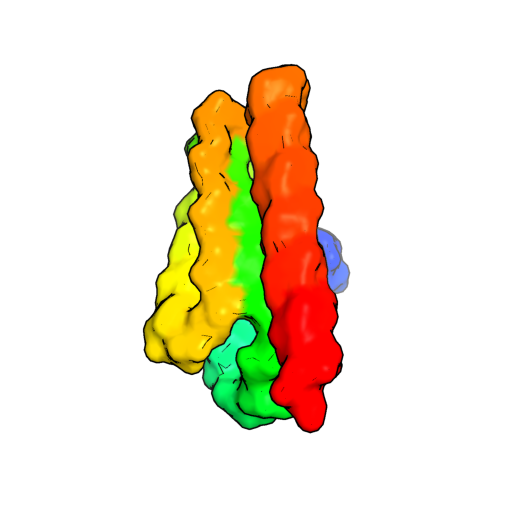RG A 1 78 ? -5.546 -14.367 3.191 1.00 83.56 78 ARG A CA 1
ATOM 605 C C . ARG A 1 78 ? -6.105 -13.864 4.520 1.00 83.56 78 ARG A C 1
ATOM 607 O O . ARG A 1 78 ? -5.573 -14.211 5.569 1.00 83.56 78 ARG A O 1
ATOM 614 N N . ASN A 1 79 ? -7.178 -13.074 4.475 1.00 82.94 79 ASN A N 1
ATOM 615 C CA . ASN A 1 79 ? -7.860 -12.509 5.639 1.00 82.94 79 ASN A CA 1
ATOM 616 C C . ASN A 1 79 ? -6.987 -11.583 6.511 1.00 82.94 79 ASN A C 1
ATOM 618 O O . ASN A 1 79 ? -7.254 -11.432 7.701 1.00 82.94 79 ASN A O 1
ATOM 622 N N . CYS A 1 80 ? -5.972 -10.926 5.938 1.00 83.56 80 CYS A N 1
ATOM 623 C CA . CYS A 1 80 ? -5.230 -9.881 6.649 1.00 83.56 80 CYS A CA 1
ATOM 624 C C . CYS A 1 80 ? -6.084 -8.619 6.862 1.00 83.56 80 CYS A C 1
ATOM 626 O O . CYS A 1 80 ? -6.870 -8.232 5.990 1.00 83.56 80 CYS A O 1
ATOM 628 N N . ASP A 1 81 ? -5.863 -7.919 7.981 1.00 87.19 81 ASP A N 1
ATOM 629 C CA . ASP A 1 81 ? -6.378 -6.560 8.207 1.00 87.19 81 ASP A CA 1
ATOM 630 C C . ASP A 1 81 ? -5.591 -5.577 7.325 1.00 87.19 81 ASP A C 1
ATOM 632 O O . ASP A 1 81 ? -4.528 -5.090 7.699 1.00 87.19 81 ASP A O 1
ATOM 636 N N . VAL A 1 82 ? -6.082 -5.328 6.112 1.00 90.94 82 VAL A N 1
ATOM 637 C CA . VAL A 1 82 ? -5.446 -4.428 5.146 1.00 90.94 82 VAL A CA 1
ATOM 638 C C . VAL A 1 82 ? -6.418 -3.348 4.671 1.00 90.94 82 VAL A C 1
ATOM 640 O O . VAL A 1 82 ? -7.564 -3.640 4.314 1.00 90.94 82 VAL A O 1
ATOM 643 N N . LYS A 1 83 ? -5.942 -2.100 4.633 1.00 94.31 83 LYS A N 1
ATOM 644 C CA . LYS A 1 83 ? -6.616 -0.941 4.033 1.00 94.31 83 LYS A CA 1
ATOM 645 C C . LYS A 1 83 ? -5.741 -0.358 2.922 1.00 94.31 83 LYS A C 1
ATOM 647 O O . LYS A 1 83 ? -4.521 -0.335 3.046 1.00 94.31 83 LYS A O 1
ATOM 652 N N . VAL A 1 84 ? -6.367 0.108 1.845 1.00 96.38 84 VAL A N 1
ATOM 653 C CA . VAL A 1 84 ? -5.695 0.795 0.736 1.00 96.38 84 VAL A CA 1
ATOM 654 C C . VAL A 1 84 ? -6.385 2.128 0.470 1.00 96.38 84 VAL A C 1
ATOM 656 O O . VAL A 1 84 ? -7.614 2.185 0.456 1.00 96.38 84 VAL A O 1
ATOM 659 N N . MET A 1 85 ? -5.592 3.177 0.273 1.00 97.31 85 MET A N 1
ATOM 660 C CA . MET A 1 85 ? -6.015 4.479 -0.237 1.00 97.31 85 MET A CA 1
ATOM 661 C C . MET A 1 85 ? -5.327 4.714 -1.574 1.00 97.31 85 MET A C 1
ATOM 663 O O . MET A 1 85 ? -4.129 4.457 -1.706 1.00 97.31 85 MET A O 1
ATOM 667 N N . ILE A 1 86 ? -6.088 5.196 -2.550 1.00 96.81 86 ILE A N 1
ATOM 668 C CA . ILE A 1 86 ? -5.588 5.536 -3.879 1.00 96.81 86 ILE A CA 1
ATOM 669 C C . ILE A 1 86 ? -5.814 7.029 -4.073 1.00 96.81 86 ILE A C 1
ATOM 671 O O . ILE A 1 86 ? -6.933 7.510 -3.903 1.00 96.81 86 ILE A O 1
ATOM 675 N N . TYR A 1 87 ? -4.749 7.739 -4.414 1.00 96.50 87 TYR A N 1
ATOM 676 C CA . TYR A 1 87 ? -4.737 9.175 -4.634 1.00 96.50 87 TYR A CA 1
ATOM 677 C C . TYR A 1 87 ? -4.429 9.464 -6.097 1.00 96.50 87 TYR A C 1
ATOM 679 O O . TYR A 1 87 ? -3.585 8.796 -6.692 1.00 96.50 87 TYR A O 1
ATOM 687 N N . GLN A 1 88 ? -5.104 10.459 -6.669 1.00 95.31 88 GLN A N 1
ATOM 688 C CA . GLN A 1 88 ? -4.833 10.911 -8.029 1.00 95.31 88 GLN A CA 1
ATOM 689 C C . GLN A 1 88 ? -3.577 11.792 -8.048 1.00 95.31 88 GLN A C 1
ATOM 691 O O . GLN A 1 88 ? -3.664 13.017 -8.058 1.00 95.31 88 GLN A O 1
ATOM 696 N N . ASP A 1 89 ? -2.417 11.148 -7.939 1.00 92.81 89 ASP A N 1
ATOM 697 C CA . ASP A 1 89 ? -1.100 11.781 -7.873 1.00 92.81 89 ASP A CA 1
ATOM 698 C C . ASP A 1 89 ? -0.006 10.780 -8.291 1.00 92.81 89 ASP A C 1
ATOM 700 O O . ASP A 1 89 ? -0.257 9.582 -8.478 1.00 92.81 89 ASP A O 1
ATOM 704 N N . GLY A 1 90 ? 1.216 11.281 -8.445 1.00 91.81 90 GLY A N 1
ATOM 705 C CA . GLY A 1 90 ? 2.411 10.516 -8.759 1.00 91.81 90 GLY A CA 1
ATOM 706 C C . GLY A 1 90 ? 3.086 9.892 -7.536 1.00 91.81 90 GLY A C 1
ATOM 707 O O . GLY A 1 90 ? 2.477 9.603 -6.509 1.00 91.81 90 GLY A O 1
ATOM 708 N N . HIS A 1 91 ? 4.393 9.667 -7.663 1.00 89.12 91 HIS A N 1
ATOM 709 C CA . HIS A 1 91 ? 5.176 8.878 -6.711 1.00 89.12 91 HIS A CA 1
ATOM 710 C C . HIS A 1 91 ? 5.276 9.483 -5.300 1.00 89.12 91 HIS A C 1
ATOM 712 O O . HIS A 1 91 ? 5.357 8.763 -4.307 1.00 89.12 91 HIS A O 1
ATOM 718 N N . THR A 1 92 ? 5.330 10.806 -5.212 1.00 90.69 92 THR A N 1
ATOM 719 C CA . THR A 1 92 ? 5.650 11.549 -3.990 1.00 90.69 92 THR A CA 1
ATOM 720 C C . THR A 1 92 ? 4.420 11.987 -3.199 1.00 90.69 92 THR A C 1
ATOM 722 O O . THR A 1 92 ? 4.581 12.373 -2.043 1.00 90.69 92 THR A O 1
ATOM 725 N N . LEU A 1 93 ? 3.212 11.878 -3.775 1.00 90.44 93 LEU A N 1
ATOM 726 C CA . LEU A 1 93 ? 1.958 12.343 -3.167 1.00 90.44 93 LEU A CA 1
ATOM 727 C C . LEU A 1 93 ? 2.093 13.800 -2.668 1.00 90.44 93 LEU A C 1
ATOM 729 O O . LEU A 1 93 ? 2.004 14.087 -1.473 1.00 90.44 93 LEU A O 1
ATOM 733 N N . GLU A 1 94 ? 2.420 14.717 -3.580 1.00 89.75 94 GLU A N 1
ATOM 734 C CA . GLU A 1 94 ? 2.865 16.083 -3.265 1.00 89.75 94 GLU A CA 1
ATOM 735 C C . GLU A 1 94 ? 1.725 17.065 -3.024 1.00 89.75 94 GLU A C 1
ATOM 737 O O . GLU A 1 94 ? 1.932 18.087 -2.366 1.00 89.75 94 GLU A O 1
ATOM 742 N N . SER A 1 95 ? 0.524 16.781 -3.532 1.00 92.94 95 SER A N 1
ATOM 743 C CA . SER A 1 95 ? -0.605 17.694 -3.358 1.00 92.94 95 SER A CA 1
ATOM 744 C C . SER A 1 95 ? -0.922 17.906 -1.874 1.00 92.94 95 SER A C 1
ATOM 746 O O . SER A 1 95 ? -1.108 16.952 -1.119 1.00 92.94 95 SER A O 1
ATOM 748 N N . SER A 1 96 ? -1.035 19.168 -1.448 1.00 93.19 96 SER A N 1
ATOM 749 C CA . SER A 1 96 ? -1.305 19.536 -0.048 1.00 93.19 96 SER A CA 1
ATOM 750 C C . SER A 1 96 ? -2.595 18.907 0.496 1.00 93.19 96 SER A C 1
ATOM 752 O O . SER A 1 96 ? -2.638 18.444 1.641 1.00 93.19 96 SER A O 1
ATOM 754 N N . GLU A 1 97 ? -3.636 18.828 -0.333 1.00 94.19 97 GLU A N 1
ATOM 755 C CA . GLU A 1 97 ? -4.901 18.188 0.033 1.00 94.19 97 GLU A CA 1
ATOM 756 C C . GLU A 1 97 ? -4.717 16.679 0.254 1.00 94.19 97 GLU A C 1
ATOM 758 O O . GLU A 1 97 ? -5.194 16.117 1.245 1.00 94.19 97 GLU A O 1
ATOM 763 N N . ILE A 1 98 ? -3.938 16.033 -0.618 1.00 95.00 98 ILE A N 1
ATOM 764 C CA . ILE A 1 98 ? -3.609 14.607 -0.532 1.00 95.00 98 ILE A CA 1
ATOM 765 C C . ILE A 1 98 ? -2.744 14.329 0.695 1.00 95.00 98 ILE A C 1
ATOM 767 O O . ILE A 1 98 ? -3.041 13.396 1.435 1.00 95.00 98 ILE A O 1
ATOM 771 N N . GLN A 1 99 ? -1.742 15.160 0.982 1.00 95.06 99 GLN A N 1
ATOM 772 C CA . GLN A 1 99 ? -0.909 15.025 2.178 1.00 95.06 99 GLN A CA 1
ATOM 773 C C . GLN A 1 99 ? -1.718 15.165 3.465 1.00 95.06 99 GLN A C 1
ATOM 775 O O . GLN A 1 99 ? -1.511 14.403 4.412 1.00 95.06 99 GLN A O 1
ATOM 780 N N . THR A 1 100 ? -2.668 16.100 3.497 1.00 95.88 100 THR A N 1
ATOM 781 C CA . THR A 1 100 ? -3.566 16.288 4.643 1.00 95.88 100 THR A CA 1
ATOM 782 C C . THR A 1 100 ? -4.458 15.062 4.831 1.00 95.88 100 THR A C 1
ATOM 784 O O . THR A 1 100 ? -4.517 14.497 5.925 1.00 95.88 100 THR A O 1
ATOM 787 N N . SER A 1 101 ? -5.095 14.591 3.754 1.00 95.62 101 SER A N 1
ATOM 788 C CA . SER A 1 101 ? -5.930 13.385 3.756 1.00 95.62 101 SER A CA 1
ATOM 789 C C . SER A 1 101 ? -5.144 12.141 4.186 1.00 95.62 101 SER A C 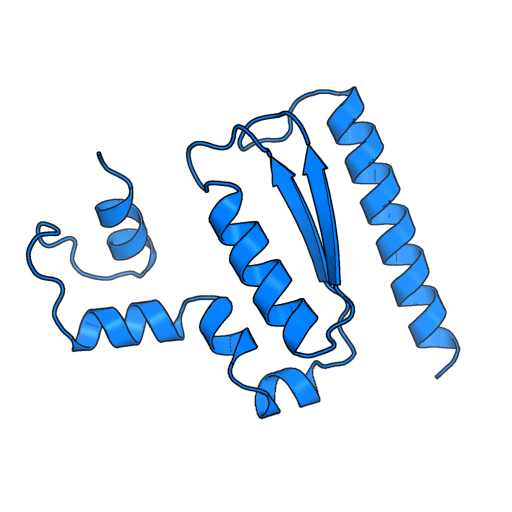1
ATOM 791 O O . SER A 1 101 ? -5.565 11.403 5.079 1.00 95.62 101 SER A O 1
ATOM 793 N N . MET A 1 102 ? -3.955 11.949 3.615 1.00 95.75 102 MET A N 1
ATOM 794 C CA . MET A 1 102 ? -3.025 10.874 3.944 1.00 95.75 102 MET A CA 1
ATOM 795 C C . MET A 1 102 ? -2.618 10.913 5.418 1.00 95.75 102 MET A C 1
ATOM 797 O O . MET A 1 102 ? -2.676 9.891 6.099 1.00 95.75 102 MET A O 1
ATOM 801 N N . SER A 1 103 ? -2.254 12.087 5.935 1.00 96.25 103 SER A N 1
ATOM 802 C CA . SER A 1 103 ? -1.864 12.262 7.338 1.00 96.25 103 SER A CA 1
ATOM 803 C C . SER A 1 103 ? -3.009 11.909 8.287 1.00 96.25 103 SER A C 1
ATOM 805 O O . SER A 1 103 ? -2.808 11.188 9.266 1.00 96.25 103 SER A O 1
ATOM 807 N N . MET A 1 104 ? -4.228 12.354 7.975 1.00 96.81 104 MET A N 1
ATOM 808 C CA . MET A 1 104 ? -5.421 12.015 8.754 1.00 96.81 104 MET A CA 1
ATOM 809 C C . MET A 1 104 ? -5.717 10.516 8.728 1.00 96.81 104 MET A C 1
ATOM 811 O O . MET A 1 104 ? -6.039 9.932 9.765 1.00 96.81 104 MET A O 1
ATOM 815 N N . GLU A 1 105 ? -5.565 9.871 7.573 1.00 96.69 105 GLU A N 1
ATOM 816 C CA . GLU A 1 105 ? -5.760 8.431 7.451 1.00 96.69 105 GLU A CA 1
ATOM 817 C C . GLU A 1 105 ? -4.705 7.640 8.235 1.00 96.69 105 GLU A C 1
ATOM 819 O O . GLU A 1 105 ? -5.056 6.709 8.960 1.00 96.69 105 GLU A O 1
ATOM 824 N N . ILE A 1 106 ? -3.434 8.048 8.178 1.00 96.81 106 ILE A N 1
ATOM 825 C CA . ILE A 1 106 ? -2.363 7.458 8.989 1.00 96.81 106 ILE A CA 1
ATOM 826 C C . ILE A 1 106 ? -2.698 7.585 10.479 1.00 96.81 106 ILE A C 1
ATOM 828 O O . ILE A 1 106 ? -2.636 6.596 11.209 1.00 96.81 106 ILE A O 1
ATOM 832 N N . LEU A 1 107 ? -3.105 8.770 10.943 1.00 97.06 107 LEU A N 1
ATOM 833 C CA . LEU A 1 107 ? -3.473 8.986 12.345 1.00 97.06 107 LEU A CA 1
ATOM 834 C C . LEU A 1 107 ? -4.654 8.107 12.772 1.00 97.06 107 LEU A C 1
ATOM 836 O O . LEU A 1 107 ? -4.615 7.497 13.842 1.00 97.06 107 LEU A O 1
ATOM 840 N N . ASN A 1 108 ? -5.693 8.006 11.943 1.00 95.69 108 ASN A N 1
ATOM 841 C CA . ASN A 1 108 ? -6.849 7.151 12.211 1.00 95.69 108 ASN A CA 1
ATOM 842 C C . ASN A 1 108 ? -6.458 5.672 12.265 1.00 95.69 108 ASN A C 1
ATOM 844 O O . ASN A 1 108 ? -6.885 4.942 13.165 1.00 95.69 108 ASN A O 1
ATOM 848 N N . PHE A 1 109 ? -5.603 5.236 11.345 1.00 94.81 109 PHE A N 1
ATOM 849 C CA . PHE A 1 109 ? -5.072 3.885 11.324 1.00 94.81 109 PHE A CA 1
ATOM 850 C C . PHE A 1 109 ? -4.253 3.578 12.586 1.00 94.81 109 PHE A C 1
ATOM 852 O O . PHE A 1 109 ? -4.516 2.572 13.246 1.00 94.81 109 PHE A O 1
ATOM 859 N N . LEU A 1 110 ? -3.337 4.466 12.984 1.00 93.81 110 LEU A N 1
ATOM 860 C CA . LEU A 1 110 ? -2.519 4.312 14.192 1.00 93.81 110 LEU A CA 1
ATOM 861 C C . LEU A 1 110 ? -3.367 4.283 15.473 1.00 93.81 110 LEU A C 1
ATOM 863 O O . LEU A 1 110 ? -3.144 3.449 16.357 1.00 93.81 110 LEU A O 1
ATOM 867 N N . LYS A 1 111 ? -4.391 5.140 15.565 1.00 94.00 111 LYS A N 1
ATOM 868 C CA . LYS A 1 111 ? -5.360 5.116 16.672 1.00 94.00 111 LYS A CA 1
ATOM 869 C C . LYS A 1 111 ? -6.084 3.773 16.739 1.00 94.00 111 LYS A C 1
ATOM 871 O O . LYS A 1 111 ? -6.159 3.176 17.810 1.00 94.00 111 LYS A O 1
ATOM 876 N N . ARG A 1 112 ? -6.569 3.271 15.598 1.00 90.75 112 ARG A N 1
ATOM 877 C CA . ARG A 1 112 ? -7.274 1.984 15.497 1.00 90.75 112 ARG A CA 1
ATOM 878 C C . ARG A 1 112 ? -6.408 0.816 15.968 1.00 90.75 112 ARG A C 1
ATOM 880 O O . ARG A 1 112 ? -6.899 -0.022 16.722 1.00 90.75 112 ARG A O 1
ATOM 887 N N . ILE A 1 113 ? -5.146 0.746 15.538 1.00 88.12 113 ILE A N 1
ATOM 888 C CA . ILE A 1 113 ? -4.258 -0.364 15.923 1.00 88.12 113 ILE A CA 1
ATOM 889 C C . ILE A 1 113 ? -3.845 -0.286 17.400 1.00 88.12 113 ILE A C 1
ATOM 891 O O . ILE A 1 113 ? -3.819 -1.310 18.074 1.00 88.12 113 ILE A O 1
ATOM 895 N N . THR A 1 114 ? -3.622 0.922 17.930 1.00 85.19 114 THR A N 1
ATOM 896 C CA . THR A 1 114 ? -3.265 1.131 19.346 1.00 85.19 114 THR A CA 1
ATOM 897 C C . THR A 1 114 ? -4.447 0.878 20.284 1.00 85.19 114 THR A C 1
ATOM 899 O O . THR A 1 114 ? -4.271 0.421 21.410 1.00 85.19 114 THR A O 1
ATOM 902 N N . ALA A 1 115 ? -5.673 1.175 19.848 1.00 80.31 115 ALA A N 1
ATOM 903 C CA . ALA A 1 115 ? -6.870 0.860 20.621 1.00 80.31 115 ALA A CA 1
ATOM 904 C C . ALA A 1 115 ? -7.075 -0.659 20.726 1.00 80.31 115 ALA A C 1
ATOM 906 O O . ALA A 1 115 ? -7.281 -1.167 21.824 1.00 80.31 115 ALA A O 1
ATOM 907 N N . LYS A 1 116 ? -6.931 -1.386 19.606 1.00 68.88 116 LYS A N 1
ATOM 908 C CA . LYS A 1 116 ? -7.033 -2.855 19.567 1.00 68.88 116 LYS A CA 1
ATOM 909 C C . LYS A 1 116 ? -6.014 -3.550 20.478 1.00 68.88 116 LYS A C 1
ATOM 911 O O . LYS A 1 116 ? -6.354 -4.562 21.076 1.00 68.88 116 LYS A O 1
ATOM 916 N N . SER A 1 117 ? -4.799 -3.013 20.616 1.00 61.91 117 SER A N 1
ATOM 917 C CA . SER A 1 117 ? -3.762 -3.615 21.467 1.00 61.91 117 SER A CA 1
ATOM 918 C C . SER A 1 117 ? -4.003 -3.444 22.970 1.00 61.91 117 SER A C 1
ATOM 920 O O . SER A 1 117 ?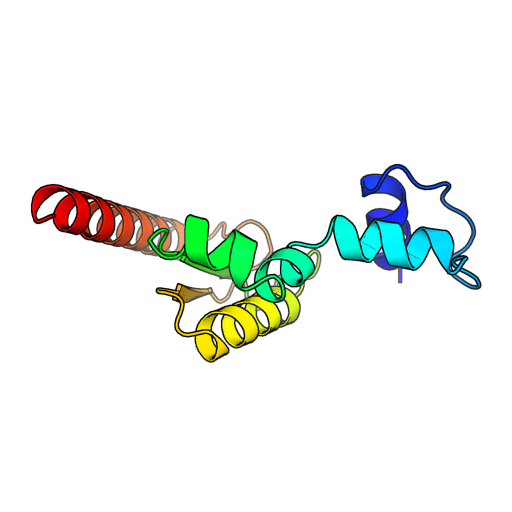 -3.358 -4.124 23.752 1.00 61.91 117 SER A O 1
ATOM 922 N N . LYS A 1 118 ? -4.881 -2.522 23.392 1.00 60.50 118 LYS A N 1
ATOM 923 C CA . LYS A 1 118 ? -5.223 -2.305 24.812 1.00 60.50 118 LYS A CA 1
ATOM 924 C C . LYS A 1 118 ? -6.394 -3.164 25.296 1.00 60.50 118 LYS A C 1
ATOM 926 O O . LYS A 1 118 ? -6.697 -3.150 26.482 1.00 60.50 118 LYS A O 1
ATOM 931 N N . THR A 1 119 ? -7.106 -3.818 24.380 1.00 53.94 119 THR A N 1
ATOM 932 C CA . THR A 1 119 ? -8.313 -4.615 24.671 1.00 53.94 119 THR A CA 1
ATOM 933 C C . THR A 1 119 ? -8.063 -6.127 24.571 1.00 53.94 119 THR A C 1
ATOM 935 O O . THR A 1 119 ? -9.000 -6.904 24.733 1.00 53.94 119 THR A O 1
ATOM 938 N N . GLN A 1 120 ? -6.820 -6.534 24.291 1.00 45.25 120 GLN A N 1
ATOM 939 C CA . GLN A 1 120 ? -6.308 -7.908 24.384 1.00 45.25 120 GLN A CA 1
ATOM 940 C C . GLN A 1 120 ? -5.430 -8.036 25.623 1.00 45.25 120 GLN A C 1
ATOM 942 O O . GLN A 1 120 ? -5.454 -9.133 26.218 1.00 45.25 120 GLN A O 1
#

Sequence (120 aa):
MTTNLRVVAEAGLPASSAISLEVKYLDQLYQKSPISFANNVHLMKLKVNNPVLLLLGSDDKRVTMDQGLQFYRNLKARNCDVKVMIYQDGHTLESSEIQTSMSMEILNFLKRITAKSKTQ

pLDDT: mean 80.93, std 15.81, range [36.5, 97.31]

InterPro domains:
  IPR001375 Peptidase S9, prolyl oligopeptidase, catalytic domain [PF00326] (28-115)
  IPR029058 Alpha/Beta hydrolase fold [G3DSA:3.40.50.1820] (3-113)
  IPR029058 Alpha/Beta hydrolase fold [SSF53474] (22-112)

Radius of gyration: 17.24 Å; chains: 1; bounding box: 33×39×47 Å